Protein AF-A0A2R4ZW37-F1 (afdb_monomer_lite)

Secondary structure (DSSP, 8-state):
-EE--SEEEETTTTEEEE-TTHHHHHHHHHHHHHHHHHHTT---SEEEE-SSSEEEE--------------

Foldseek 3Di:
DDFFAQWDADDNRPDIDGHPQPLLVCQVVVQVVQVVCVVVVHDDQFDQAPNGRDTDGHDDDDDPDDDPPDD

Structure (mmCIF, N/CA/C/O backbone):
data_AF-A0A2R4ZW37-F1
#
_entry.id   AF-A0A2R4ZW37-F1
#
loop_
_atom_site.group_PDB
_atom_site.id
_atom_site.type_symbol
_atom_site.label_atom_id
_atom_site.label_alt_id
_atom_site.label_comp_id
_atom_site.label_asym_id
_atom_site.label_entity_id
_atom_site.label_seq_id
_atom_site.pdbx_PDB_ins_code
_atom_site.Cartn_x
_atom_site.Ca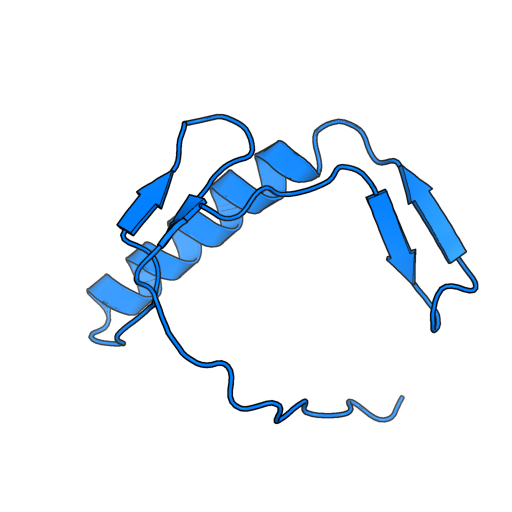rtn_y
_atom_site.Cartn_z
_atom_site.occupancy
_atom_site.B_iso_or_equiv
_atom_site.auth_seq_id
_atom_site.auth_comp_id
_atom_site.auth_asym_id
_atom_site.auth_atom_id
_atom_site.pdbx_PDB_model_num
ATOM 1 N N . MET A 1 1 ? 4.767 0.241 9.767 1.00 90.56 1 MET A N 1
ATOM 2 C CA . MET A 1 1 ? 4.561 0.966 8.497 1.00 90.56 1 MET A CA 1
ATOM 3 C C . MET A 1 1 ? 4.962 0.038 7.366 1.00 90.56 1 MET A C 1
ATOM 5 O O . MET A 1 1 ? 6.001 -0.601 7.487 1.00 90.56 1 MET A O 1
ATOM 9 N N . LEU A 1 2 ? 4.132 -0.082 6.332 1.00 95.62 2 LEU A N 1
ATOM 10 C CA . LEU A 1 2 ? 4.443 -0.814 5.102 1.00 95.62 2 LEU A CA 1
ATOM 11 C C . LEU A 1 2 ? 4.755 0.192 3.999 1.00 95.62 2 LEU A C 1
ATOM 13 O O . LEU A 1 2 ? 4.023 1.166 3.853 1.00 95.62 2 LEU A O 1
ATOM 17 N N . GLU A 1 3 ? 5.802 -0.063 3.219 1.00 97.38 3 GLU A N 1
ATOM 18 C CA . GLU A 1 3 ? 6.192 0.775 2.085 1.00 97.38 3 GLU A CA 1
ATOM 19 C C . GLU A 1 3 ? 6.024 0.011 0.768 1.00 97.38 3 GLU A C 1
ATOM 21 O O . GLU A 1 3 ? 6.532 -1.103 0.607 1.00 97.38 3 GLU A O 1
ATOM 26 N N . PHE A 1 4 ? 5.335 0.624 -0.193 1.00 97.69 4 PHE A N 1
ATOM 27 C CA . PHE A 1 4 ? 5.234 0.100 -1.545 1.00 97.69 4 PHE A CA 1
ATOM 28 C C . PHE A 1 4 ? 6.454 0.493 -2.377 1.00 97.69 4 PHE A C 1
ATOM 30 O O . PHE A 1 4 ? 6.773 1.663 -2.606 1.00 97.69 4 PHE A O 1
ATOM 37 N N . LYS A 1 5 ? 7.109 -0.551 -2.864 1.00 97.62 5 LYS A N 1
ATOM 38 C CA . LYS A 1 5 ? 8.266 -0.528 -3.752 1.00 97.62 5 LYS A CA 1
ATOM 39 C C . LYS A 1 5 ? 7.884 -0.229 -5.202 1.00 97.62 5 LYS A C 1
ATOM 41 O O . LYS A 1 5 ? 6.743 -0.478 -5.593 1.00 97.62 5 LYS A O 1
ATOM 46 N N . GLU A 1 6 ? 8.837 0.245 -6.002 1.00 97.94 6 GLU A N 1
ATOM 47 C CA . GLU A 1 6 ? 8.654 0.466 -7.451 1.00 97.94 6 GLU A CA 1
ATOM 48 C C . GLU A 1 6 ? 8.943 -0.805 -8.266 1.00 97.94 6 GLU A C 1
ATOM 50 O O . GLU A 1 6 ? 8.497 -0.951 -9.405 1.00 97.94 6 GLU A O 1
ATOM 55 N N . GLU A 1 7 ? 9.625 -1.771 -7.652 1.00 97.94 7 GLU A N 1
ATOM 56 C CA . GLU A 1 7 ? 9.917 -3.075 -8.226 1.00 97.94 7 GLU A CA 1
ATOM 57 C C . GLU A 1 7 ? 8.635 -3.879 -8.476 1.00 97.94 7 GLU A C 1
ATOM 59 O O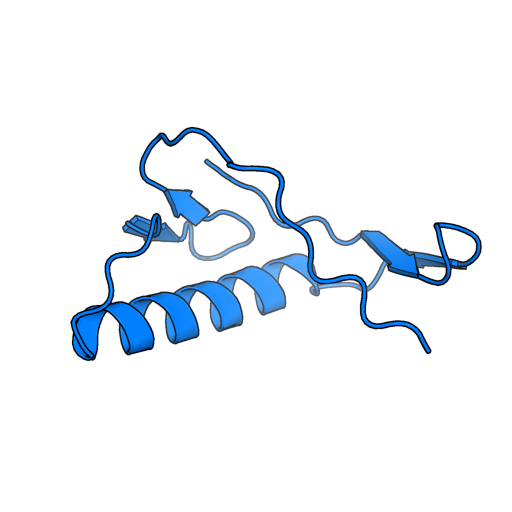 . GLU A 1 7 ? 7.744 -3.987 -7.625 1.00 97.94 7 GLU A O 1
ATOM 64 N N . ALA A 1 8 ? 8.563 -4.474 -9.661 1.00 97.19 8 ALA A N 1
ATOM 65 C CA . ALA A 1 8 ? 7.532 -5.408 -10.072 1.00 97.19 8 ALA A CA 1
ATOM 66 C C . ALA A 1 8 ? 8.188 -6.732 -10.472 1.00 97.19 8 ALA A C 1
ATOM 68 O O . ALA A 1 8 ? 9.212 -6.754 -11.161 1.00 97.19 8 ALA A O 1
ATOM 69 N N . THR A 1 9 ? 7.589 -7.837 -10.037 1.00 96.69 9 THR A N 1
ATOM 70 C CA . THR A 1 9 ? 8.073 -9.190 -10.318 1.00 96.69 9 THR A CA 1
ATOM 71 C C . THR A 1 9 ? 6.932 -10.053 -10.833 1.00 96.69 9 THR A C 1
ATOM 73 O O . THR A 1 9 ? 5.816 -9.954 -10.328 1.00 96.69 9 THR A O 1
ATOM 76 N N . ALA A 1 10 ? 7.210 -10.905 -11.816 1.00 95.94 10 ALA A N 1
ATOM 77 C CA . ALA A 1 10 ? 6.239 -11.826 -12.403 1.00 95.94 10 ALA A CA 1
ATOM 78 C C . ALA A 1 10 ? 6.906 -13.153 -12.800 1.00 95.94 10 ALA A C 1
ATOM 80 O O . ALA A 1 10 ? 8.133 -13.217 -12.906 1.00 95.94 10 ALA A O 1
ATOM 81 N N . SER A 1 11 ? 6.090 -14.191 -13.028 1.00 95.31 11 SER A N 1
ATOM 82 C CA . SER A 1 11 ? 6.536 -15.554 -13.379 1.00 95.31 11 SER A CA 1
ATOM 83 C C . SER A 1 11 ? 7.605 -16.086 -12.417 1.00 95.31 11 SER A C 1
ATOM 85 O O . SER A 1 11 ? 8.731 -16.344 -12.828 1.00 95.31 11 SER A O 1
ATOM 87 N N . ASP A 1 12 ? 7.291 -16.138 -11.120 1.00 93.44 12 ASP A N 1
ATOM 88 C CA . ASP A 1 12 ? 8.220 -16.590 -10.071 1.00 93.44 12 ASP A CA 1
ATOM 89 C C . ASP A 1 12 ? 9.595 -15.907 -10.133 1.00 93.44 12 ASP A C 1
ATOM 91 O O . ASP A 1 12 ? 10.646 -16.539 -10.070 1.00 93.44 12 ASP A O 1
ATOM 95 N N . TYR A 1 13 ? 9.580 -14.575 -10.263 1.00 94.69 13 TYR A N 1
ATOM 96 C CA . TYR A 1 13 ? 10.768 -13.721 -10.389 1.00 94.69 13 TYR A CA 1
ATOM 97 C C . TYR A 1 13 ? 11.576 -13.882 -11.685 1.00 94.69 13 TYR A C 1
ATOM 99 O O . TYR A 1 13 ? 12.611 -13.218 -11.813 1.00 94.69 13 TYR A O 1
ATOM 107 N N . ALA A 1 14 ? 11.123 -14.679 -12.659 1.00 97.44 14 ALA A N 1
ATOM 108 C CA . ALA A 1 14 ? 11.754 -14.744 -13.978 1.00 97.44 14 ALA A CA 1
ATOM 109 C C . ALA A 1 14 ? 11.690 -13.393 -14.708 1.00 97.44 14 ALA A C 1
ATOM 111 O O . ALA A 1 14 ? 12.595 -13.049 -15.466 1.00 97.44 14 ALA A O 1
ATOM 112 N N . ILE A 1 15 ? 10.651 -12.596 -14.436 1.00 96.81 15 ILE A N 1
ATOM 113 C CA . ILE A 1 15 ? 10.499 -11.234 -14.948 1.00 96.81 15 ILE A CA 1
ATOM 114 C C . ILE A 1 15 ? 10.659 -10.250 -13.789 1.00 96.81 15 ILE A C 1
ATOM 116 O O . ILE A 1 15 ? 9.972 -10.358 -12.769 1.00 96.81 15 ILE A O 1
ATOM 120 N N . LYS A 1 16 ? 11.548 -9.267 -13.963 1.00 98.06 16 LYS A N 1
ATOM 121 C CA . LYS A 1 16 ? 11.780 -8.165 -13.022 1.00 98.06 16 LYS A CA 1
ATOM 122 C C . LYS A 1 16 ? 11.794 -6.848 -13.781 1.00 98.06 16 LYS A C 1
ATOM 124 O O . LYS A 1 16 ? 12.468 -6.728 -14.799 1.00 98.06 16 LYS A O 1
ATOM 129 N N . ALA A 1 17 ? 11.076 -5.865 -13.264 1.00 97.81 17 ALA A N 1
ATOM 130 C CA . ALA A 1 17 ? 11.050 -4.517 -13.804 1.00 97.81 17 ALA A CA 1
ATOM 131 C C . ALA A 1 17 ? 10.934 -3.496 -12.669 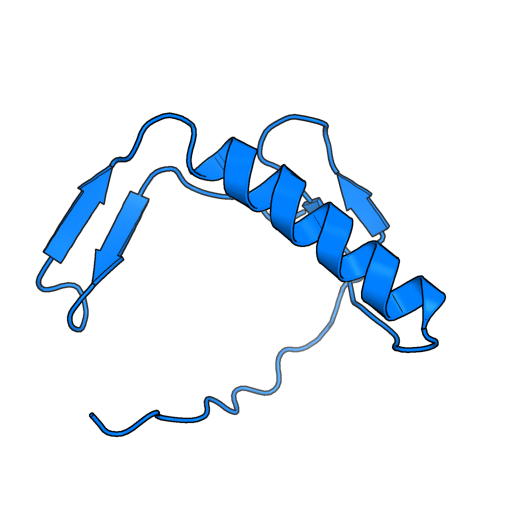1.00 97.81 17 ALA A C 1
ATOM 133 O O . ALA A 1 17 ? 10.615 -3.842 -11.531 1.00 97.81 17 ALA A O 1
ATOM 134 N N . SER A 1 18 ? 11.170 -2.231 -12.995 1.00 97.69 18 SER A N 1
ATOM 135 C CA . SER A 1 18 ? 10.776 -1.097 -12.165 1.00 97.69 18 SER A CA 1
ATOM 136 C C . SER A 1 18 ? 9.757 -0.285 -12.949 1.00 97.69 18 SER A C 1
ATOM 138 O O . SER A 1 18 ? 9.948 -0.047 -14.143 1.00 97.69 18 SER A O 1
ATOM 140 N N . ALA A 1 19 ? 8.667 0.104 -12.300 1.00 96.31 19 ALA A N 1
ATOM 141 C CA . ALA A 1 19 ? 7.631 0.928 -12.902 1.00 96.31 19 ALA A CA 1
ATOM 142 C C . ALA A 1 19 ? 7.489 2.196 -12.070 1.00 96.31 19 ALA A C 1
ATOM 144 O O . ALA A 1 19 ? 7.080 2.123 -10.918 1.00 96.31 19 ALA A O 1
ATOM 145 N N . LEU A 1 20 ? 7.843 3.346 -12.648 1.00 96.19 20 LEU A N 1
ATOM 146 C CA . LEU A 1 20 ? 7.801 4.624 -11.944 1.00 96.19 20 LEU A CA 1
ATOM 147 C C . LEU A 1 20 ? 6.384 4.917 -11.425 1.00 96.19 20 LEU A C 1
ATOM 149 O O . LEU A 1 20 ? 5.406 4.749 -12.152 1.00 96.19 20 LEU A O 1
ATOM 153 N N . SER A 1 21 ? 6.297 5.386 -10.179 1.00 96.00 21 SER A N 1
ATOM 154 C CA . SER A 1 21 ? 5.050 5.749 -9.491 1.00 96.00 21 SER A CA 1
ATOM 155 C C . SER A 1 21 ? 4.104 4.583 -9.188 1.00 96.00 21 SER A C 1
ATOM 157 O O . SER A 1 21 ? 3.012 4.815 -8.661 1.00 96.00 21 SER A O 1
ATOM 159 N N . LYS A 1 22 ? 4.509 3.331 -9.436 1.00 97.12 22 LYS A N 1
ATOM 160 C CA . LYS A 1 22 ? 3.742 2.146 -9.038 1.00 97.12 22 LYS A CA 1
ATOM 161 C C . LYS A 1 22 ? 3.539 2.130 -7.529 1.00 97.12 22 LYS A C 1
ATOM 163 O O . LYS A 1 22 ? 2.441 1.825 -7.075 1.00 97.12 22 LYS A O 1
ATOM 168 N N . GLY A 1 23 ?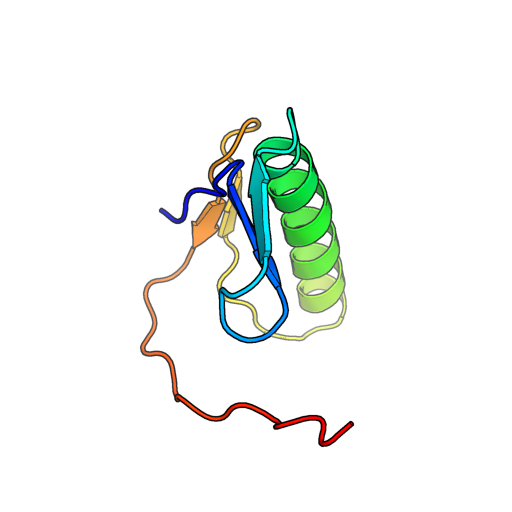 4.565 2.482 -6.753 1.00 97.25 23 GLY A N 1
ATOM 169 C CA . GLY A 1 23 ? 4.470 2.532 -5.297 1.00 97.25 23 GLY A CA 1
ATOM 170 C C . GLY A 1 23 ? 3.360 3.473 -4.822 1.00 97.25 23 GLY A C 1
ATOM 171 O O . GLY A 1 23 ? 2.503 3.079 -4.031 1.00 97.25 23 GLY A O 1
ATOM 172 N N . ALA A 1 24 ? 3.326 4.688 -5.376 1.00 96.62 24 ALA A N 1
ATOM 173 C CA . ALA A 1 24 ? 2.321 5.694 -5.037 1.00 96.62 24 ALA A CA 1
ATOM 174 C C . ALA A 1 24 ? 0.907 5.284 -5.476 1.00 96.62 24 ALA A C 1
ATOM 176 O O . ALA A 1 24 ? -0.059 5.434 -4.722 1.00 96.62 24 ALA A O 1
ATOM 177 N N . LEU A 1 25 ? 0.781 4.694 -6.670 1.00 97.25 25 LEU A N 1
ATOM 178 C CA . LEU A 1 25 ? -0.493 4.164 -7.149 1.00 97.25 25 LEU A CA 1
ATOM 179 C C . LEU A 1 25 ? -1.005 3.037 -6.240 1.00 97.25 25 LEU A C 1
ATOM 181 O O . LEU A 1 25 ? -2.179 3.027 -5.871 1.00 97.25 25 LEU A O 1
ATOM 185 N N . CYS A 1 26 ? -0.127 2.116 -5.830 1.00 97.88 26 CYS A N 1
ATOM 186 C CA . CYS A 1 26 ? -0.482 1.027 -4.926 1.00 97.88 26 CYS A CA 1
ATOM 187 C C . CYS A 1 26 ? -0.971 1.539 -3.568 1.00 97.88 26 CYS A C 1
ATOM 189 O O . CYS A 1 26 ? -1.963 1.008 -3.070 1.00 97.88 26 CYS A O 1
ATOM 191 N N . VAL A 1 27 ? -0.347 2.573 -2.990 1.00 97.81 27 VAL A N 1
ATOM 192 C CA . VAL A 1 27 ? -0.848 3.198 -1.754 1.00 97.81 27 VAL A CA 1
ATOM 193 C C . VAL A 1 27 ? -2.248 3.750 -1.948 1.00 97.81 27 VAL A C 1
ATOM 195 O O . VAL A 1 27 ? -3.136 3.433 -1.158 1.00 97.81 27 VAL A O 1
ATOM 198 N N . SER A 1 28 ? -2.459 4.549 -2.995 1.00 97.00 28 SER A N 1
ATOM 199 C CA . SER A 1 28 ? -3.748 5.197 -3.250 1.00 97.00 28 SER A CA 1
ATOM 200 C C . SER A 1 28 ? -4.871 4.169 -3.416 1.00 97.00 28 SER A C 1
ATOM 202 O O . SER A 1 28 ? -5.896 4.238 -2.732 1.00 97.00 28 SER A O 1
ATOM 204 N N . VAL A 1 29 ? -4.647 3.162 -4.265 1.00 97.75 29 VAL A N 1
ATOM 205 C CA . VAL A 1 29 ? -5.624 2.101 -4.535 1.00 97.75 29 VAL A CA 1
ATOM 206 C C . VAL A 1 29 ? -5.874 1.251 -3.289 1.00 97.75 29 VAL A C 1
ATOM 208 O O . VAL A 1 29 ? -7.028 1.057 -2.914 1.00 97.75 29 VAL A O 1
ATOM 211 N N . SER A 1 30 ? -4.821 0.785 -2.611 1.00 97.94 30 SER A N 1
ATOM 212 C CA . SER A 1 30 ? -4.965 -0.079 -1.428 1.00 97.94 30 SER A CA 1
ATOM 213 C C . SER A 1 30 ? -5.684 0.640 -0.290 1.00 97.94 30 SER A C 1
ATOM 215 O O . SER A 1 30 ? -6.547 0.052 0.358 1.00 97.94 30 SER A O 1
ATOM 217 N N . SER A 1 31 ? -5.382 1.923 -0.077 1.00 97.44 31 SER A N 1
ATOM 218 C CA . SER A 1 31 ? -6.038 2.738 0.948 1.00 97.44 31 SER A CA 1
ATOM 219 C C . SER A 1 31 ? -7.522 2.923 0.654 1.00 97.44 31 SER A C 1
ATOM 221 O O . SER A 1 31 ? -8.356 2.746 1.538 1.00 97.44 31 SER A O 1
ATOM 223 N N . ARG A 1 32 ? -7.872 3.228 -0.604 1.00 97.75 32 ARG A N 1
ATOM 224 C CA . ARG A 1 32 ? -9.270 3.364 -1.024 1.00 97.75 32 ARG A CA 1
ATOM 225 C C . ARG A 1 32 ? -10.046 2.065 -0.828 1.00 97.75 32 ARG A C 1
ATOM 227 O O . ARG A 1 32 ? -11.134 2.095 -0.264 1.00 97.75 32 ARG A O 1
ATOM 234 N N . LEU A 1 33 ? -9.492 0.942 -1.279 1.00 98.38 33 LEU A N 1
ATOM 235 C CA . LEU A 1 33 ? -10.144 -0.362 -1.153 1.00 98.38 33 LEU A CA 1
ATOM 236 C C . LEU A 1 33 ? -10.288 -0.790 0.310 1.00 98.38 33 LEU A C 1
ATOM 238 O O . LEU A 1 33 ? -11.333 -1.312 0.680 1.00 98.38 33 LEU A O 1
ATOM 242 N N . SER A 1 34 ? -9.281 -0.524 1.147 1.00 98.12 34 SER A N 1
ATOM 243 C CA . SER A 1 34 ? -9.349 -0.845 2.577 1.00 98.12 34 SER A CA 1
ATOM 244 C C . SER A 1 34 ? -10.466 -0.066 3.267 1.00 98.12 34 SER A C 1
ATOM 246 O O . SER A 1 34 ? -11.285 -0.676 3.942 1.00 98.12 34 SER A O 1
ATOM 248 N N . ARG A 1 35 ? -10.583 1.246 3.009 1.00 97.88 35 ARG A N 1
ATOM 249 C CA . ARG A 1 35 ? -11.696 2.056 3.536 1.00 97.88 35 ARG A CA 1
ATOM 250 C C . ARG A 1 35 ? -13.055 1.533 3.071 1.00 97.88 35 ARG A C 1
ATOM 252 O O . ARG A 1 35 ? -13.943 1.362 3.888 1.00 97.88 35 ARG A O 1
ATOM 259 N N . MET A 1 36 ? -13.197 1.190 1.788 1.00 98.44 36 MET A N 1
ATOM 260 C CA . MET A 1 36 ? -14.449 0.622 1.264 1.00 98.44 36 MET A CA 1
ATOM 261 C C . MET A 1 36 ? -14.846 -0.694 1.956 1.00 98.44 36 MET A C 1
ATOM 263 O O . MET A 1 36 ? -16.033 -0.950 2.160 1.00 98.44 36 MET A O 1
ATOM 267 N N . LEU A 1 37 ? -13.868 -1.537 2.303 1.00 98.44 37 LEU A N 1
ATOM 268 C CA . LEU A 1 37 ? -14.106 -2.770 3.056 1.00 98.44 37 LEU A CA 1
ATOM 269 C C . LEU A 1 37 ? -14.526 -2.472 4.501 1.00 98.44 37 LEU A C 1
ATOM 271 O O . LEU A 1 37 ? -15.490 -3.072 4.978 1.00 98.44 37 LEU A O 1
ATOM 275 N N . GLU A 1 38 ? -13.865 -1.521 5.162 1.00 98.00 38 GLU A N 1
ATOM 276 C CA . GLU A 1 38 ? -14.208 -1.093 6.526 1.00 98.00 38 GLU A CA 1
ATOM 277 C C . GLU A 1 38 ? -15.599 -0.460 6.600 1.00 98.00 38 GLU A C 1
ATOM 279 O O . GLU A 1 38 ? -16.388 -0.826 7.471 1.00 98.00 38 GLU A O 1
ATOM 284 N N . ASP A 1 39 ? -15.951 0.386 5.631 1.00 98.12 39 ASP A N 1
ATOM 285 C CA . ASP A 1 39 ? -17.289 0.974 5.489 1.00 98.12 39 ASP A CA 1
ATOM 286 C C . ASP A 1 39 ? -18.373 -0.104 5.293 1.00 98.12 39 ASP A C 1
ATOM 288 O O . ASP A 1 39 ? -19.533 0.089 5.657 1.00 98.12 39 ASP A O 1
ATOM 292 N N . SER A 1 40 ? -17.992 -1.262 4.744 1.00 98.44 40 SER A N 1
ATOM 293 C CA . SER A 1 40 ? -18.870 -2.424 4.554 1.00 98.44 40 SER A CA 1
ATOM 294 C C . SER A 1 40 ? -18.889 -3.380 5.757 1.00 98.44 40 SER A C 1
ATOM 296 O O . SER A 1 40 ? -19.531 -4.428 5.693 1.00 98.44 40 SER A O 1
ATOM 298 N N . GLY A 1 41 ? -18.191 -3.051 6.850 1.00 98.25 41 GLY A N 1
ATOM 299 C CA . GLY A 1 41 ? -18.152 -3.841 8.083 1.00 98.25 41 GLY A CA 1
ATOM 300 C C . GLY A 1 41 ? -17.069 -4.923 8.137 1.00 98.25 41 GLY A C 1
ATOM 301 O O . GLY A 1 41 ? -17.066 -5.725 9.072 1.00 98.25 41 GLY A O 1
ATOM 302 N N . PHE A 1 42 ? -16.144 -4.967 7.172 1.00 98.06 42 PHE A N 1
ATOM 303 C CA . PHE A 1 42 ? -15.001 -5.879 7.215 1.00 98.06 42 PHE A CA 1
ATOM 304 C C . PHE A 1 42 ? -13.826 -5.237 7.944 1.00 98.06 42 PHE A C 1
ATOM 306 O O . PHE A 1 42 ? -13.359 -4.165 7.569 1.00 98.06 42 PHE A O 1
ATOM 313 N N . GLU A 1 43 ? -13.292 -5.919 8.955 1.00 97.00 43 GLU A N 1
ATOM 314 C CA . GLU A 1 43 ? -12.082 -5.446 9.614 1.00 97.00 43 GLU A CA 1
ATOM 315 C C . GLU A 1 43 ? -10.865 -5.593 8.692 1.00 97.00 43 GLU A C 1
ATOM 317 O O . GLU A 1 43 ? -10.583 -6.674 8.167 1.00 97.00 43 GLU A O 1
ATOM 322 N N . THR A 1 44 ? -10.099 -4.510 8.554 1.00 97.38 44 THR A N 1
ATOM 323 C CA . THR A 1 44 ? -8.802 -4.531 7.884 1.00 97.38 44 THR A CA 1
ATOM 324 C C . THR A 1 44 ? -7.671 -4.165 8.847 1.00 97.38 44 THR A C 1
ATOM 326 O O . THR A 1 44 ? -7.873 -3.762 10.000 1.00 97.38 44 THR A O 1
ATOM 329 N N . HIS A 1 45 ? -6.438 -4.335 8.369 1.00 96.81 45 HIS A N 1
ATOM 330 C CA . HIS A 1 45 ? -5.246 -3.868 9.069 1.00 96.81 45 HIS A CA 1
ATOM 331 C C . HIS A 1 45 ? -4.922 -2.398 8.768 1.00 96.81 45 HIS A C 1
ATOM 333 O O . HIS A 1 45 ? -3.998 -1.868 9.379 1.00 96.81 45 HIS A O 1
ATOM 339 N N . PHE A 1 46 ? -5.618 -1.749 7.832 1.00 97.75 46 PHE A N 1
ATOM 340 C CA . PHE A 1 46 ? -5.362 -0.367 7.437 1.00 97.75 46 PHE A CA 1
ATOM 341 C C . PHE A 1 46 ? -5.673 0.605 8.588 1.00 97.75 46 PHE A C 1
ATOM 343 O O . PHE A 1 46 ? -6.580 0.375 9.381 1.00 97.75 46 PHE A O 1
ATOM 350 N N . LEU A 1 47 ? -4.877 1.671 8.712 1.00 97.31 47 LEU A N 1
ATOM 351 C CA . LEU A 1 47 ? -5.145 2.785 9.628 1.00 97.31 47 LEU A CA 1
ATOM 352 C C . LEU A 1 47 ? -5.132 4.113 8.866 1.00 97.31 47 LEU A C 1
ATOM 354 O O . LEU A 1 47 ? -6.103 4.861 8.919 1.00 97.31 47 LEU A O 1
ATOM 358 N N . ASP A 1 48 ? -4.042 4.398 8.147 1.00 97.31 48 ASP A N 1
ATOM 359 C CA . ASP A 1 48 ? -3.928 5.583 7.287 1.00 97.31 48 ASP A CA 1
ATOM 360 C C . ASP A 1 48 ? -2.771 5.446 6.277 1.00 97.31 48 ASP A C 1
ATOM 362 O O . ASP A 1 48 ? -2.043 4.452 6.305 1.00 97.31 48 ASP A O 1
ATOM 366 N N . HIS A 1 49 ? -2.552 6.440 5.411 1.00 95.19 49 HIS A N 1
ATOM 367 C CA . HIS A 1 49 ? -1.392 6.504 4.511 1.00 95.19 49 HIS A CA 1
ATOM 368 C C . HIS A 1 49 ? -0.615 7.822 4.615 1.00 95.19 49 HIS A C 1
ATOM 370 O O . HIS A 1 49 ? -1.181 8.870 4.902 1.00 95.19 49 HIS A O 1
ATOM 376 N N . ASP A 1 50 ? 0.682 7.796 4.299 1.00 94.00 50 ASP A N 1
ATOM 377 C CA . ASP A 1 50 ? 1.567 8.975 4.379 1.00 94.00 50 ASP A CA 1
ATOM 378 C C . ASP A 1 50 ? 1.382 9.985 3.228 1.00 94.00 50 ASP A C 1
ATOM 380 O O . ASP A 1 50 ? 1.993 11.052 3.224 1.00 94.00 50 ASP A O 1
ATOM 384 N N . GLY A 1 51 ? 0.546 9.648 2.240 1.00 89.44 51 GLY A N 1
ATOM 385 C CA . GLY A 1 51 ? 0.306 10.470 1.050 1.00 89.44 51 GLY A CA 1
ATOM 386 C C . GLY A 1 51 ? 1.339 10.271 -0.062 1.00 89.44 51 GLY A C 1
ATOM 387 O O . GLY A 1 51 ? 1.268 10.948 -1.084 1.00 89.44 51 GLY A O 1
ATOM 388 N N . PHE A 1 52 ? 2.272 9.333 0.109 1.00 92.94 52 PHE A N 1
ATOM 389 C CA . PHE A 1 52 ? 3.279 8.969 -0.875 1.00 92.94 52 PHE A CA 1
ATOM 390 C C . PHE A 1 52 ? 3.303 7.455 -1.110 1.00 92.94 52 PHE A C 1
ATOM 392 O O . PHE A 1 52 ? 2.525 6.958 -1.922 1.00 92.94 52 PHE A O 1
ATOM 399 N N . ARG A 1 53 ? 4.192 6.712 -0.440 1.00 95.75 53 ARG A N 1
ATOM 400 C CA . ARG A 1 53 ? 4.420 5.272 -0.675 1.00 95.75 53 ARG A CA 1
ATOM 401 C C . ARG A 1 53 ? 4.221 4.415 0.578 1.00 95.75 53 ARG A C 1
ATOM 403 O O . ARG A 1 53 ? 4.430 3.205 0.516 1.00 95.75 53 ARG A O 1
ATOM 410 N N . GLY A 1 54 ? 3.771 5.005 1.683 1.00 97.50 54 GLY A N 1
ATOM 411 C CA . GLY A 1 54 ? 3.592 4.338 2.964 1.00 97.50 54 GLY A CA 1
ATOM 412 C C . GLY A 1 54 ? 2.137 4.155 3.391 1.00 97.50 54 GLY A C 1
ATOM 413 O O . GLY A 1 54 ? 1.311 5.056 3.261 1.00 97.50 54 GLY A O 1
ATOM 414 N N . ILE A 1 55 ? 1.848 2.999 3.991 1.00 97.88 55 ILE A N 1
ATOM 415 C CA . ILE A 1 55 ? 0.622 2.731 4.751 1.00 97.88 55 ILE A CA 1
ATOM 416 C C . ILE A 1 55 ? 0.973 2.456 6.218 1.00 97.88 55 ILE A C 1
ATOM 418 O O . ILE A 1 55 ? 1.836 1.630 6.549 1.00 97.88 55 ILE A O 1
ATOM 422 N N . THR A 1 56 ? 0.261 3.130 7.114 1.00 97.88 56 THR A N 1
ATOM 423 C CA . THR A 1 56 ? 0.213 2.817 8.540 1.00 97.88 56 THR A CA 1
ATOM 424 C C . THR A 1 56 ? -0.843 1.743 8.762 1.00 97.88 56 THR A C 1
ATOM 426 O O . THR A 1 56 ? -1.964 1.840 8.266 1.00 97.88 56 THR A O 1
ATOM 429 N N . MET A 1 57 ? -0.473 0.700 9.501 1.00 97.12 57 MET A N 1
ATOM 430 C CA . MET A 1 57 ? -1.317 -0.468 9.723 1.00 97.12 57 MET A CA 1
ATOM 431 C C . MET A 1 57 ? -1.228 -0.953 11.161 1.00 97.12 57 MET A C 1
ATOM 433 O O . MET A 1 57 ? -0.205 -0.755 11.824 1.00 97.12 57 MET A O 1
ATOM 437 N N . LYS A 1 58 ? -2.285 -1.630 11.612 1.00 97.00 58 LYS A N 1
ATOM 438 C CA . LYS A 1 58 ? -2.279 -2.427 12.840 1.00 97.00 58 LYS A CA 1
ATOM 439 C C . LYS A 1 58 ? -1.153 -3.460 12.760 1.00 97.00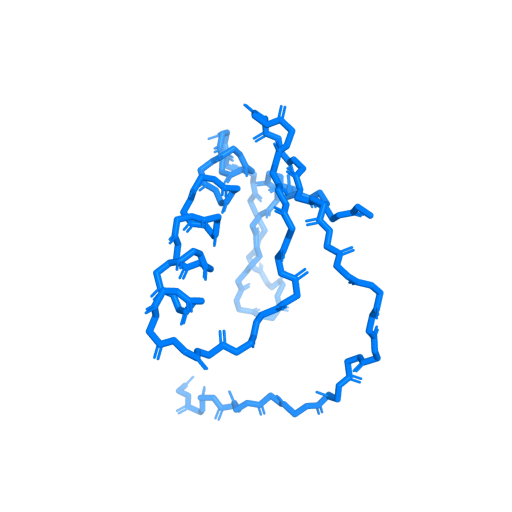 58 LYS A C 1
ATOM 441 O O . LYS A 1 58 ? -0.825 -3.953 11.682 1.00 97.00 58 LYS A O 1
ATOM 446 N N . VAL A 1 59 ? -0.565 -3.809 13.899 1.00 95.62 59 VAL A N 1
ATOM 447 C CA . VAL A 1 59 ? 0.367 -4.940 13.974 1.00 95.62 59 VAL A CA 1
ATOM 448 C C . VAL A 1 59 ? -0.454 -6.224 14.039 1.00 95.62 59 VAL A C 1
ATOM 450 O O . VAL A 1 59 ? -1.337 -6.349 14.882 1.00 95.62 59 VAL A O 1
ATOM 453 N N . PHE A 1 60 ? -0.166 -7.180 13.160 1.00 93.38 60 PHE A N 1
ATOM 454 C CA . PHE A 1 60 ? -0.848 -8.472 13.116 1.00 93.38 60 PHE A CA 1
ATOM 455 C C . PHE A 1 60 ? 0.119 -9.587 12.717 1.00 93.38 60 PHE A C 1
ATOM 457 O O . PHE A 1 60 ? 1.205 -9.340 12.189 1.00 93.38 60 PHE A O 1
ATOM 464 N N . LYS A 1 61 ? -0.287 -10.834 12.964 1.00 94.62 61 LYS A N 1
ATOM 465 C CA . LYS A 1 61 ? 0.419 -12.024 12.486 1.00 94.62 61 LYS A CA 1
ATOM 466 C C . LYS A 1 61 ? -0.242 -12.513 11.201 1.00 94.62 61 LYS A C 1
ATOM 468 O O . LYS A 1 61 ? -1.426 -12.837 11.206 1.00 94.62 61 LYS A O 1
ATOM 473 N N . ILE A 1 62 ? 0.526 -12.590 10.117 1.00 91.50 62 ILE A N 1
ATOM 474 C CA . ILE A 1 62 ? 0.056 -13.165 8.852 1.00 91.50 62 ILE A CA 1
ATOM 475 C C . ILE A 1 62 ? -0.137 -14.676 9.031 1.00 91.50 62 ILE A C 1
ATOM 477 O O . ILE A 1 62 ? 0.762 -15.373 9.505 1.00 91.50 62 ILE A O 1
ATOM 481 N N . ILE A 1 63 ? -1.296 -15.184 8.614 1.00 92.94 63 ILE A N 1
ATOM 482 C CA . ILE A 1 63 ? -1.517 -16.614 8.391 1.00 92.94 63 ILE A CA 1
ATOM 483 C C . ILE A 1 63 ? -1.197 -16.878 6.915 1.00 92.94 63 ILE A C 1
ATOM 485 O O . ILE A 1 63 ? -1.855 -16.328 6.037 1.00 92.94 63 ILE A O 1
ATOM 489 N N . ALA A 1 64 ? -0.159 -17.669 6.639 1.00 88.44 64 ALA A N 1
ATOM 490 C CA . ALA A 1 64 ? 0.355 -17.911 5.288 1.00 88.44 64 ALA A CA 1
ATOM 491 C C . ALA A 1 64 ? -0.526 -18.896 4.496 1.00 88.44 64 ALA A C 1
ATOM 493 O O . ALA A 1 64 ? -0.127 -20.024 4.218 1.00 88.44 64 ALA A O 1
ATOM 494 N N . ILE A 1 65 ? -1.741 -18.468 4.155 1.00 88.56 65 ILE A N 1
ATOM 495 C CA . ILE A 1 65 ? -2.648 -19.189 3.260 1.00 88.56 65 ILE A CA 1
ATOM 496 C C . ILE A 1 65 ? -2.708 -18.397 1.961 1.00 88.56 65 ILE A C 1
ATOM 498 O O . ILE A 1 65 ? -3.274 -17.307 1.911 1.00 88.56 65 ILE A O 1
ATOM 502 N N . TYR A 1 66 ? -2.114 -18.947 0.909 1.00 77.25 66 TYR A N 1
ATOM 503 C CA . TYR A 1 66 ? -2.160 -18.367 -0.426 1.00 77.25 66 TYR A CA 1
ATOM 504 C C . TYR A 1 66 ? -3.031 -19.260 -1.305 1.00 77.25 66 TYR A C 1
ATOM 506 O O . TYR A 1 66 ? -2.773 -20.460 -1.411 1.00 77.25 66 TYR A O 1
ATOM 514 N N . HIS A 1 67 ? -4.068 -18.696 -1.932 1.00 63.06 67 HIS A N 1
ATOM 515 C CA . HIS A 1 67 ? -4.776 -19.415 -2.986 1.00 63.06 67 HIS A CA 1
ATOM 516 C C . HIS A 1 67 ? -3.866 -19.443 -4.212 1.00 63.06 67 HIS A C 1
ATOM 518 O O . HIS A 1 67 ? -3.675 -18.434 -4.888 1.00 63.06 67 HIS A O 1
ATOM 524 N N . GLN A 1 68 ? -3.260 -20.600 -4.460 1.00 55.19 68 GLN A N 1
ATOM 525 C CA . GLN A 1 68 ? -2.527 -20.861 -5.685 1.00 55.19 68 GLN A CA 1
ATOM 526 C C . GLN A 1 68 ? -3.567 -20.930 -6.808 1.00 55.19 68 GLN A C 1
ATOM 528 O O . GLN A 1 68 ? -4.238 -21.947 -6.984 1.00 55.19 68 GLN A O 1
ATOM 533 N N . LEU A 1 69 ? -3.772 -19.818 -7.516 1.00 48.72 69 LEU A N 1
ATOM 534 C CA . LEU A 1 69 ? -4.434 -19.859 -8.813 1.00 48.72 69 LEU A CA 1
ATOM 535 C C . LEU A 1 69 ? -3.484 -20.615 -9.743 1.00 48.72 69 LEU A C 1
ATOM 537 O O . LEU A 1 69 ? -2.548 -20.046 -10.293 1.00 48.72 69 LEU A O 1
ATOM 541 N N . LEU A 1 70 ? -3.694 -21.930 -9.810 1.00 40.19 70 LEU A N 1
ATOM 542 C CA . LEU A 1 70 ? -3.194 -22.802 -10.861 1.00 40.19 70 LEU A CA 1
ATOM 543 C C . LEU A 1 70 ? -3.694 -22.244 -12.196 1.00 40.19 70 LEU A C 1
ATOM 545 O O . LEU A 1 70 ? -4.859 -22.433 -12.545 1.00 40.19 70 LEU A O 1
ATOM 549 N N . MET A 1 71 ? -2.819 -21.548 -12.913 1.00 36.88 71 MET A N 1
ATOM 550 C CA . MET A 1 71 ? -2.886 -21.366 -14.360 1.00 36.88 71 MET A CA 1
ATOM 551 C C . MET A 1 71 ? -1.481 -21.508 -14.921 1.00 36.88 71 MET A C 1
ATOM 553 O O . MET A 1 71 ? -0.588 -20.786 -14.426 1.00 36.88 71 MET A O 1
#

Sequence (71 aa):
MLEFKEEATASDYAIKASALSKGALCVSVSSRLSRMLEDSGFETHF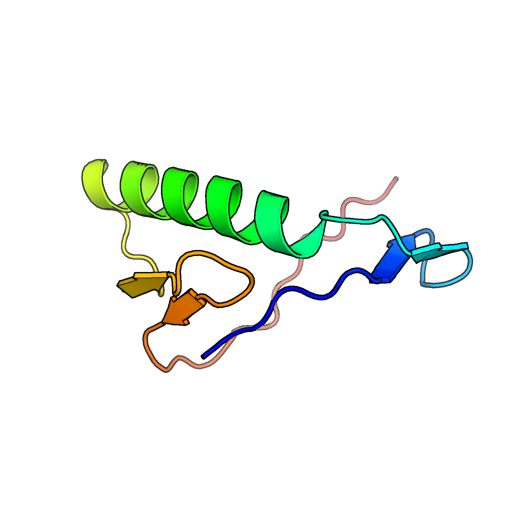LDHDGFRGITMKVFKIIAIYHQLLM

pLDDT: mean 92.72, std 12.76, range [36.88, 98.44]

Radius of gyration: 14.13 Å; chains: 1; bounding box: 31×33×29 Å